Protein AF-A0A645GA42-F1 (afdb_monomer_lite)

Radius of gyration: 15.35 Å; chains: 1; bounding box: 36×25×56 Å

pLDDT: mean 90.71, std 14.55, range [33.69, 98.38]

Organism: NCBI:txid1076179

Secondary structure (DSSP, 8-state):
--------TT-EEEE-TTTEETTEE-----EE-TTTTEEESSEEEEE-BSS--GGGEEEE-TT-EEEE-TTEEEEE-SSHHHHHHHHHHHHHTHHHHHHT-B-SSS-B--HHHHHHHH--

Structure (mmCIF, N/CA/C/O backbone):
data_AF-A0A645GA42-F1
#
_entry.id   AF-A0A645GA42-F1
#
loop_
_atom_site.group_PDB
_atom_site.id
_atom_site.type_symbol
_atom_site.label_atom_id
_atom_site.label_alt_id
_atom_site.label_comp_id
_atom_site.label_asym_id
_atom_site.label_entity_id
_atom_site.label_seq_id
_atom_site.pdbx_PDB_ins_code
_atom_site.Cartn_x
_atom_site.Cartn_y
_atom_site.Cartn_z
_atom_site.occupancy
_atom_site.B_iso_or_equiv
_atom_site.auth_seq_id
_atom_site.auth_comp_id
_atom_site.auth_asym_id
_atom_site.auth_atom_id
_atom_site.pdbx_PDB_model_num
ATOM 1 N N . MET A 1 1 ? -5.080 0.738 -39.845 1.00 34.59 1 MET A N 1
ATOM 2 C CA . MET A 1 1 ? -4.288 -0.336 -39.213 1.00 34.59 1 MET A CA 1
ATOM 3 C C . MET A 1 1 ? -3.517 0.330 -38.080 1.00 34.59 1 MET A C 1
ATOM 5 O O . MET A 1 1 ? -2.684 1.174 -38.368 1.00 34.59 1 MET A O 1
ATOM 9 N N . HIS A 1 2 ? -3.930 0.146 -36.822 1.00 33.69 2 HIS A N 1
ATOM 10 C CA . HIS A 1 2 ? -3.235 0.749 -35.678 1.00 33.69 2 HIS A CA 1
ATOM 11 C C . HIS A 1 2 ? -2.077 -0.161 -35.286 1.00 33.69 2 HIS A C 1
ATOM 13 O O . HIS A 1 2 ? -2.274 -1.339 -34.999 1.00 33.69 2 HIS A O 1
ATOM 19 N N . GLU A 1 3 ? -0.878 0.394 -35.372 1.00 33.84 3 GLU A N 1
ATOM 20 C CA . GLU A 1 3 ? 0.381 -0.272 -35.090 1.00 33.84 3 GLU A CA 1
ATOM 21 C C . GLU A 1 3 ? 0.501 -0.474 -33.574 1.00 33.84 3 GLU A C 1
ATOM 23 O O . GLU A 1 3 ? 0.507 0.482 -32.796 1.00 33.84 3 GLU A O 1
ATOM 28 N N . ILE A 1 4 ? 0.532 -1.735 -33.143 1.00 46.88 4 ILE A N 1
ATOM 29 C CA . ILE A 1 4 ? 0.845 -2.102 -31.763 1.00 46.88 4 ILE A CA 1
ATOM 30 C C . ILE A 1 4 ? 2.354 -1.904 -31.625 1.00 46.88 4 ILE A C 1
ATOM 32 O O . ILE A 1 4 ? 3.131 -2.743 -32.078 1.00 46.88 4 ILE A O 1
ATOM 36 N N . LYS A 1 5 ? 2.775 -0.762 -31.069 1.00 42.31 5 LYS A N 1
ATOM 37 C CA . LYS A 1 5 ? 4.190 -0.525 -30.770 1.00 42.31 5 LYS A CA 1
ATOM 38 C C . LYS A 1 5 ? 4.690 -1.581 -29.786 1.00 42.31 5 LYS A C 1
ATOM 40 O O . LYS A 1 5 ? 4.039 -1.858 -28.777 1.00 42.31 5 LYS A O 1
ATOM 45 N N . ALA A 1 6 ? 5.841 -2.156 -30.126 1.00 46.81 6 ALA A N 1
ATOM 46 C CA . ALA A 1 6 ? 6.616 -3.046 -29.281 1.00 46.81 6 ALA A CA 1
ATOM 47 C C . ALA A 1 6 ? 6.778 -2.441 -27.879 1.00 46.81 6 ALA A C 1
ATOM 49 O O . ALA A 1 6 ? 6.978 -1.238 -27.734 1.00 46.81 6 ALA A O 1
ATOM 50 N N . THR A 1 7 ? 6.649 -3.281 -26.857 1.00 49.72 7 THR A N 1
ATOM 51 C CA . THR A 1 7 ? 6.896 -2.927 -25.459 1.00 49.72 7 THR A CA 1
ATOM 52 C C . THR A 1 7 ? 8.309 -2.369 -25.324 1.00 49.72 7 THR A C 1
ATOM 54 O O . THR A 1 7 ? 9.267 -3.125 -25.476 1.00 49.72 7 THR A O 1
ATOM 57 N N . ASP A 1 8 ? 8.439 -1.070 -25.056 1.00 54.09 8 ASP A N 1
ATOM 58 C CA . ASP A 1 8 ? 9.725 -0.459 -24.724 1.00 54.09 8 ASP A CA 1
ATOM 59 C C . ASP A 1 8 ? 10.354 -1.226 -23.543 1.00 54.09 8 ASP A C 1
ATOM 61 O O . ASP A 1 8 ? 9.672 -1.513 -22.547 1.00 54.09 8 ASP A O 1
ATOM 65 N N . GLU A 1 9 ? 11.650 -1.555 -23.643 1.00 60.56 9 GLU A N 1
ATOM 66 C CA . GLU A 1 9 ? 12.450 -2.267 -22.620 1.00 60.56 9 GLU A CA 1
ATOM 67 C C . GLU A 1 9 ? 12.458 -1.566 -21.245 1.00 60.56 9 GLU A C 1
ATOM 69 O O . GLU A 1 9 ? 12.944 -2.107 -20.255 1.00 60.56 9 GLU A O 1
ATOM 74 N N . THR A 1 10 ? 11.889 -0.364 -21.164 1.00 77.19 10 THR A N 1
ATOM 75 C CA . THR A 1 10 ? 11.800 0.486 -19.975 1.00 77.19 10 THR A CA 1
ATOM 76 C C . THR A 1 10 ? 10.438 0.435 -19.272 1.00 77.19 10 THR A C 1
ATOM 78 O O . THR A 1 10 ? 10.281 1.045 -18.213 1.00 77.19 10 THR A O 1
ATOM 81 N N . SER A 1 11 ? 9.444 -0.269 -19.827 1.00 87.38 11 SER A N 1
ATOM 82 C CA . SER A 1 11 ? 8.088 -0.330 -19.263 1.00 87.38 11 SER A CA 1
ATOM 83 C C . SER A 1 11 ? 7.991 -1.249 -18.034 1.00 87.38 11 SER A C 1
ATOM 85 O O . SER A 1 11 ? 8.510 -2.366 -18.017 1.00 87.38 11 SER A O 1
ATOM 87 N N . ILE A 1 12 ? 7.288 -0.794 -16.991 1.00 93.19 12 ILE A N 1
ATOM 88 C CA . ILE A 1 12 ? 7.130 -1.519 -15.716 1.00 93.19 12 ILE A CA 1
ATOM 89 C C . ILE A 1 12 ? 5.669 -1.903 -15.469 1.00 93.19 12 ILE A C 1
ATOM 91 O O . ILE A 1 12 ? 4.756 -1.263 -15.993 1.00 93.19 12 ILE A O 1
ATOM 95 N N . ASP A 1 13 ? 5.434 -2.955 -14.680 1.00 95.75 13 ASP A N 1
ATOM 96 C CA . ASP A 1 13 ? 4.076 -3.434 -14.403 1.00 95.75 13 ASP A CA 1
ATOM 97 C C . ASP A 1 13 ? 3.270 -2.425 -13.573 1.00 95.75 13 ASP A C 1
ATOM 99 O O . ASP A 1 13 ? 3.751 -1.882 -12.577 1.00 95.75 13 ASP A O 1
ATOM 103 N N . LEU A 1 14 ? 2.019 -2.200 -13.977 1.00 95.75 14 LEU A N 1
ATOM 104 C CA . LEU A 1 14 ? 1.063 -1.331 -13.300 1.00 95.75 14 LEU A CA 1
ATOM 105 C C . LEU A 1 14 ? 0.202 -2.132 -12.317 1.00 95.75 14 LEU A C 1
ATOM 107 O O . LEU A 1 1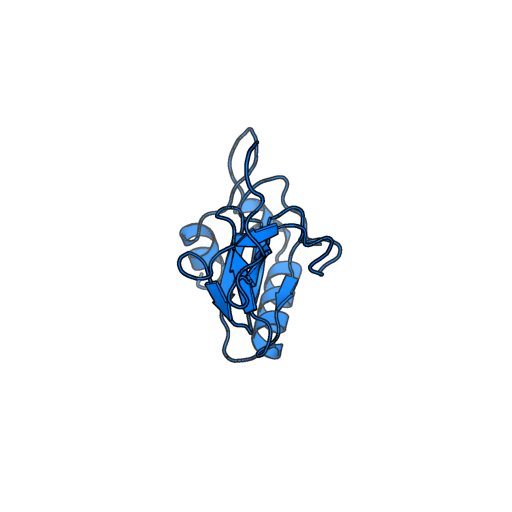4 ? -0.496 -3.072 -12.702 1.00 95.75 14 LEU A O 1
ATOM 111 N N . ILE A 1 15 ? 0.194 -1.706 -11.056 1.00 97.19 15 ILE A N 1
ATOM 112 C CA . ILE A 1 15 ? -0.638 -2.277 -9.997 1.00 97.19 15 ILE A CA 1
ATOM 113 C C . ILE A 1 15 ? -1.935 -1.476 -9.856 1.00 97.19 15 ILE A C 1
ATOM 115 O O . ILE A 1 15 ? -1.925 -0.276 -9.571 1.00 97.19 15 ILE A O 1
ATOM 119 N N . HIS A 1 16 ? -3.060 -2.183 -9.946 1.00 96.75 16 HIS A N 1
ATOM 120 C CA . HIS A 1 16 ? -4.382 -1.718 -9.535 1.00 96.75 16 HIS A CA 1
ATOM 121 C C . HIS A 1 16 ? -4.862 -2.416 -8.255 1.00 96.75 16 HIS A C 1
ATOM 123 O O . HIS A 1 16 ? -4.374 -3.471 -7.852 1.00 96.75 16 HIS A O 1
ATOM 129 N N . SER A 1 17 ? -5.908 -1.869 -7.633 1.00 95.62 17 SER A N 1
ATOM 130 C CA . SER A 1 17 ? -6.544 -2.431 -6.432 1.00 95.62 17 SER A CA 1
ATOM 131 C C . SER A 1 17 ? -7.145 -3.825 -6.636 1.00 95.62 17 SER A C 1
ATOM 133 O O . SER A 1 17 ? -7.414 -4.532 -5.661 1.00 95.62 17 SER A O 1
ATOM 135 N N . THR A 1 18 ? -7.379 -4.236 -7.883 1.00 95.81 18 THR A N 1
ATOM 136 C CA . THR A 1 18 ? -7.822 -5.586 -8.264 1.00 95.81 18 THR A CA 1
ATOM 137 C C . THR A 1 18 ? -6.677 -6.595 -8.313 1.00 95.81 18 THR A C 1
ATOM 139 O O . THR A 1 18 ? -6.933 -7.792 -8.202 1.00 95.81 18 THR A O 1
ATOM 142 N N . ASN A 1 19 ? -5.430 -6.131 -8.429 1.00 97.69 19 ASN A N 1
ATOM 143 C CA . ASN A 1 19 ? -4.243 -6.979 -8.373 1.00 97.69 19 ASN A CA 1
ATOM 144 C C . ASN A 1 19 ? -3.867 -7.360 -6.940 1.00 97.69 19 ASN A C 1
ATOM 146 O O . ASN A 1 19 ? -3.167 -8.347 -6.753 1.00 97.69 19 ASN A O 1
ATOM 150 N N . LEU A 1 20 ? -4.337 -6.617 -5.933 1.00 97.69 20 LEU A N 1
ATOM 151 C CA . LEU A 1 20 ? -4.132 -6.961 -4.526 1.00 97.69 20 LEU A CA 1
ATOM 152 C C . LEU A 1 20 ? -5.140 -8.043 -4.122 1.00 97.69 20 LEU A C 1
ATOM 154 O O . LEU A 1 20 ? -6.341 -7.771 -4.019 1.00 97.69 20 LEU A O 1
ATOM 158 N N . LYS A 1 21 ? -4.663 -9.271 -3.912 1.00 96.38 21 LYS A N 1
ATOM 159 C CA . LYS A 1 21 ? -5.494 -10.415 -3.525 1.00 96.38 21 LYS A CA 1
ATOM 160 C C . LYS A 1 21 ? -4.721 -11.355 -2.611 1.00 96.38 21 LYS A C 1
ATOM 162 O O . LYS A 1 21 ? -3.570 -11.675 -2.884 1.00 96.38 21 LYS A O 1
ATOM 167 N N . ASP A 1 22 ? -5.373 -11.812 -1.544 1.00 96.19 22 ASP A N 1
ATOM 168 C CA . ASP A 1 22 ? -4.814 -12.778 -0.593 1.00 96.19 22 ASP A CA 1
ATOM 169 C C . ASP A 1 22 ? -3.409 -12.377 -0.120 1.00 96.19 22 ASP A C 1
ATOM 171 O O . ASP A 1 22 ? -2.497 -13.197 -0.028 1.00 96.19 22 ASP A O 1
ATOM 175 N N . ASN A 1 23 ? -3.244 -11.078 0.166 1.00 95.88 23 ASN A N 1
ATOM 176 C CA . ASN A 1 23 ? -2.005 -10.455 0.625 1.00 95.88 23 ASN A CA 1
ATOM 177 C C . ASN A 1 23 ? -0.837 -10.497 -0.375 1.00 95.88 23 ASN A C 1
ATOM 179 O O . ASN A 1 23 ? 0.315 -10.330 0.029 1.00 95.88 23 ASN A O 1
ATOM 183 N N . ARG A 1 24 ? -1.128 -10.708 -1.663 1.00 96.62 24 ARG A N 1
ATOM 184 C CA . ARG A 1 24 ? -0.162 -10.773 -2.763 1.00 96.62 24 ARG A CA 1
ATOM 185 C C . ARG A 1 24 ? -0.609 -9.916 -3.945 1.00 96.62 24 ARG A C 1
ATOM 187 O O . ARG A 1 24 ? -1.790 -9.606 -4.103 1.00 96.62 24 ARG A O 1
ATOM 194 N N . ILE A 1 25 ? 0.350 -9.574 -4.799 1.00 97.69 25 ILE A N 1
ATOM 195 C CA . ILE A 1 25 ? 0.093 -8.957 -6.100 1.00 97.69 25 ILE A CA 1
ATOM 196 C C . ILE A 1 25 ? -0.073 -10.080 -7.125 1.00 97.69 25 ILE A C 1
ATOM 198 O O . ILE A 1 25 ? 0.782 -10.956 -7.234 1.00 97.69 25 ILE A O 1
ATOM 202 N N . VAL A 1 26 ? -1.182 -10.082 -7.864 1.00 97.44 26 VAL A N 1
ATOM 203 C CA . VAL A 1 26 ? -1.511 -11.128 -8.844 1.00 97.44 26 VAL A CA 1
ATOM 204 C C . VAL A 1 26 ? -2.079 -10.543 -10.134 1.00 97.44 26 VAL A C 1
ATOM 206 O O . VAL A 1 26 ? -2.642 -9.446 -10.147 1.00 97.44 26 VAL A O 1
ATOM 209 N N . ASN A 1 27 ? -2.012 -11.321 -11.219 1.00 96.19 27 ASN A N 1
ATOM 210 C CA . ASN A 1 27 ? -2.668 -11.019 -12.497 1.00 96.19 27 ASN A CA 1
ATOM 211 C C . ASN A 1 27 ? -2.300 -9.640 -13.077 1.00 96.19 27 ASN A C 1
ATOM 213 O O . ASN A 1 27 ? -3.180 -8.915 -13.548 1.00 96.19 27 ASN A O 1
ATOM 217 N N . LEU A 1 28 ? -1.022 -9.263 -13.016 1.00 95.94 28 LEU A N 1
ATOM 218 C CA . LEU A 1 28 ? -0.516 -8.061 -13.680 1.00 95.94 28 LEU A CA 1
ATOM 219 C C . LEU A 1 28 ? -0.649 -8.241 -15.198 1.00 95.94 28 LEU A C 1
ATOM 221 O O . LEU A 1 28 ? -0.216 -9.250 -15.749 1.00 95.94 28 LEU A O 1
ATOM 225 N N . LYS A 1 29 ? -1.323 -7.296 -15.856 1.00 92.56 29 LYS A N 1
ATOM 226 C CA . LYS A 1 29 ? -1.647 -7.362 -17.296 1.00 92.56 29 LYS A CA 1
ATOM 227 C C . LYS A 1 29 ? -1.246 -6.113 -18.069 1.00 92.56 29 LYS A C 1
ATOM 229 O O . LYS A 1 29 ? -1.254 -6.129 -19.295 1.00 92.56 29 LYS A O 1
ATOM 234 N N . HIS A 1 30 ? -0.954 -5.031 -17.358 1.00 91.69 30 HIS A N 1
ATOM 235 C CA . HIS A 1 30 ? -0.682 -3.731 -17.945 1.00 91.69 30 HIS A CA 1
ATOM 236 C C . HIS A 1 30 ? 0.728 -3.312 -17.562 1.00 91.69 30 HIS A C 1
ATOM 238 O O . HIS A 1 30 ? 1.101 -3.396 -16.393 1.00 91.69 30 HIS A O 1
ATOM 244 N N . LYS A 1 31 ? 1.480 -2.846 -18.554 1.00 92.50 31 LYS A N 1
ATOM 245 C CA . LYS A 1 31 ? 2.760 -2.171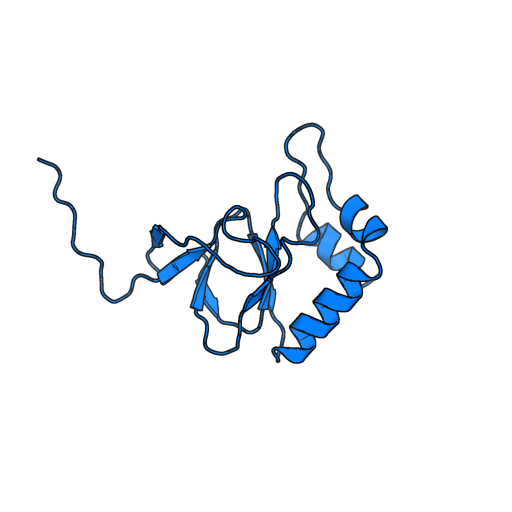 -18.374 1.00 92.50 31 LYS A CA 1
ATOM 246 C C . LYS A 1 31 ? 2.604 -0.721 -18.796 1.00 92.50 31 LYS A C 1
ATOM 248 O O . LYS A 1 31 ? 1.827 -0.426 -19.705 1.00 92.50 31 LYS A O 1
ATOM 253 N N . VAL A 1 32 ? 3.313 0.172 -18.124 1.00 90.69 32 VAL A N 1
ATOM 254 C CA . VAL A 1 32 ? 3.303 1.606 -18.421 1.00 90.69 32 VAL A CA 1
ATOM 255 C C . VAL A 1 32 ? 4.715 2.163 -18.391 1.00 90.69 32 VAL A C 1
ATOM 257 O O . VAL A 1 32 ? 5.628 1.564 -17.818 1.00 90.69 32 VAL A O 1
ATOM 260 N N . ASP A 1 33 ? 4.874 3.328 -19.006 1.00 87.00 33 ASP A N 1
ATOM 261 C CA . ASP A 1 33 ? 6.084 4.123 -18.871 1.00 87.00 33 ASP A CA 1
ATOM 262 C C . ASP A 1 33 ? 6.271 4.555 -17.392 1.00 87.00 33 ASP A C 1
ATOM 264 O O . ASP A 1 33 ? 5.317 5.035 -16.765 1.00 87.00 33 ASP A O 1
ATOM 268 N N . PRO A 1 34 ? 7.475 4.384 -16.811 1.00 70.44 34 PRO A N 1
ATOM 269 C CA . PRO A 1 34 ? 7.770 4.666 -15.406 1.00 70.44 34 PRO A CA 1
ATOM 270 C C . PRO A 1 34 ? 7.666 6.142 -14.977 1.00 70.44 34 PRO A C 1
ATOM 272 O O . PRO A 1 34 ? 7.775 6.416 -13.780 1.00 70.44 34 PRO A O 1
ATOM 275 N N . ILE A 1 35 ? 7.486 7.108 -15.886 1.00 73.44 35 ILE A N 1
ATOM 276 C CA . ILE A 1 35 ? 7.624 8.545 -15.567 1.00 73.44 35 ILE A CA 1
ATOM 277 C C . ILE A 1 35 ? 6.658 9.030 -14.469 1.00 73.44 35 ILE A C 1
ATOM 279 O O . ILE A 1 35 ? 6.994 9.955 -13.724 1.00 73.44 35 ILE A O 1
ATOM 283 N N . ARG A 1 36 ? 5.457 8.449 -14.334 1.00 68.56 36 ARG A N 1
ATOM 284 C CA . ARG A 1 36 ? 4.457 8.891 -13.343 1.00 68.56 36 ARG A CA 1
ATOM 285 C C . ARG A 1 36 ? 3.959 7.696 -12.534 1.00 68.56 36 ARG A C 1
ATOM 287 O O . ARG A 1 36 ? 3.434 6.747 -13.099 1.00 68.56 36 ARG A O 1
ATOM 294 N N . SER A 1 37 ? 4.117 7.769 -11.211 1.00 85.19 37 SER A N 1
ATOM 295 C CA . SER A 1 37 ? 3.665 6.761 -10.231 1.00 85.19 37 SER A CA 1
ATOM 296 C C . SER A 1 37 ? 4.554 5.525 -10.044 1.00 85.19 37 SER A C 1
ATOM 298 O O . SER A 1 37 ? 4.079 4.507 -9.541 1.00 85.19 37 SER A O 1
ATOM 300 N N . ARG A 1 38 ? 5.842 5.607 -10.392 1.00 93.94 38 ARG A N 1
ATOM 301 C CA . ARG A 1 38 ? 6.831 4.572 -10.060 1.00 93.94 38 ARG A CA 1
ATOM 302 C C . ARG A 1 38 ? 7.076 4.483 -8.552 1.00 93.94 38 ARG A C 1
ATOM 304 O O . ARG A 1 38 ? 7.294 5.495 -7.889 1.00 93.94 38 ARG A O 1
ATOM 311 N N . ILE A 1 39 ? 7.100 3.260 -8.038 1.00 95.06 39 ILE A N 1
ATOM 312 C CA . ILE A 1 39 ? 7.499 2.917 -6.677 1.00 95.06 39 ILE A CA 1
ATOM 313 C C . ILE A 1 39 ? 8.583 1.839 -6.727 1.00 95.06 39 ILE A C 1
ATOM 315 O O . ILE A 1 39 ? 8.506 0.904 -7.522 1.00 95.06 39 ILE A O 1
ATOM 319 N N . GLU A 1 40 ? 9.581 1.983 -5.864 1.00 95.50 40 GLU A N 1
ATOM 320 C CA . GLU A 1 40 ? 10.537 0.930 -5.520 1.00 95.50 40 GLU A CA 1
ATOM 321 C C . GLU A 1 40 ? 10.289 0.554 -4.063 1.00 95.50 40 GLU A C 1
ATOM 323 O O . GLU A 1 40 ? 10.058 1.446 -3.227 1.00 95.50 40 GLU A O 1
ATOM 328 N N . GLY A 1 41 ? 10.303 -0.744 -3.774 1.00 95.88 41 GLY A N 1
ATOM 329 C CA . GLY A 1 41 ? 10.167 -1.230 -2.412 1.00 95.88 41 GLY A CA 1
ATOM 330 C C . GLY A 1 41 ? 11.368 -0.890 -1.510 1.00 95.88 41 GLY A C 1
ATOM 331 O O . GLY A 1 41 ? 12.345 -0.290 -1.958 1.00 95.88 41 GLY A O 1
ATOM 332 N N . PRO A 1 42 ? 11.284 -1.235 -0.216 1.00 98.25 42 PRO A N 1
ATOM 333 C CA . PRO A 1 42 ? 10.164 -1.927 0.406 1.00 98.25 42 PRO A CA 1
ATOM 334 C C . PRO A 1 42 ? 8.992 -0.971 0.680 1.00 98.25 42 PRO A C 1
ATOM 336 O O . PRO A 1 42 ? 9.169 0.188 1.073 1.00 98.25 42 PRO A O 1
ATOM 339 N N . ALA A 1 43 ? 7.767 -1.442 0.438 1.00 98.31 43 ALA A N 1
ATOM 340 C CA . ALA A 1 43 ? 6.565 -0.647 0.685 1.00 98.31 43 ALA A CA 1
ATOM 341 C C . ALA A 1 43 ? 5.334 -1.505 0.998 1.00 98.31 43 ALA A C 1
ATOM 343 O O . ALA A 1 43 ? 5.132 -2.572 0.417 1.00 98.31 43 ALA A O 1
ATOM 344 N N . LEU A 1 44 ? 4.458 -0.993 1.864 1.00 98.38 44 LEU A N 1
ATOM 345 C CA . LEU A 1 44 ? 3.116 -1.527 2.080 1.00 98.38 44 LEU A CA 1
ATOM 346 C C . LEU A 1 44 ? 2.129 -0.859 1.116 1.00 98.38 44 LEU A C 1
ATOM 348 O O . LEU A 1 44 ? 1.923 0.353 1.161 1.00 98.38 44 LEU A O 1
ATOM 352 N N . LEU A 1 45 ? 1.483 -1.664 0.279 1.00 98.38 45 LEU A N 1
ATOM 353 C CA . LEU A 1 45 ? 0.435 -1.261 -0.648 1.00 98.38 45 LEU A CA 1
ATOM 354 C C . LEU A 1 45 ? -0.949 -1.442 -0.024 1.00 98.38 45 LEU A C 1
ATOM 356 O O . LEU A 1 45 ? -1.288 -2.504 0.509 1.00 98.38 45 LEU A O 1
ATOM 360 N N . ILE A 1 46 ? -1.763 -0.400 -0.152 1.00 97.88 46 ILE A N 1
ATOM 361 C CA . ILE A 1 46 ? -3.122 -0.306 0.368 1.00 97.88 46 ILE A CA 1
ATOM 362 C C . ILE A 1 46 ? -4.031 0.124 -0.780 1.00 97.88 46 ILE A C 1
ATOM 364 O O . ILE A 1 46 ? -3.785 1.134 -1.438 1.00 97.88 46 ILE A O 1
ATOM 368 N N . HIS A 1 47 ? -5.114 -0.611 -1.022 1.00 97.06 47 HIS A N 1
ATOM 369 C CA . HIS A 1 47 ? -6.139 -0.142 -1.952 1.00 97.06 47 HIS A CA 1
ATOM 370 C C . HIS A 1 47 ? -6.824 1.118 -1.400 1.00 97.06 47 HIS A C 1
ATOM 372 O O . HIS A 1 47 ? -7.360 1.130 -0.300 1.00 97.06 47 HIS A O 1
ATOM 378 N N . ARG A 1 48 ? -6.821 2.197 -2.175 1.00 96.56 48 ARG A N 1
ATOM 379 C CA . ARG A 1 48 ? -7.397 3.485 -1.783 1.00 96.56 48 ARG A CA 1
ATOM 380 C C . ARG A 1 48 ? -8.919 3.495 -1.869 1.00 96.56 48 ARG A C 1
ATOM 382 O O . ARG A 1 48 ? -9.554 4.224 -1.114 1.00 96.56 48 ARG A O 1
ATOM 389 N N . VAL A 1 49 ? -9.491 2.750 -2.816 1.00 96.38 49 VAL A N 1
ATOM 390 C CA . VAL A 1 49 ? -10.920 2.798 -3.161 1.00 96.38 49 VAL A CA 1
ATOM 391 C C . VAL A 1 49 ? -11.523 1.401 -3.312 1.00 96.38 49 VAL A C 1
ATOM 393 O O . VAL A 1 49 ? -10.826 0.449 -3.671 1.00 96.38 49 VAL A O 1
ATOM 396 N N . GLY A 1 50 ? -12.833 1.297 -3.102 1.00 93.81 50 GLY A N 1
ATOM 397 C CA . GLY A 1 50 ? -13.605 0.059 -3.178 1.00 93.81 50 GLY A CA 1
ATOM 398 C C . GLY A 1 50 ? -14.006 -0.461 -1.799 1.00 93.81 50 GLY A C 1
ATOM 399 O O . GLY A 1 50 ? -13.974 0.269 -0.812 1.00 93.81 50 GLY A O 1
ATOM 400 N N . GLN A 1 51 ? -14.419 -1.728 -1.735 1.00 92.81 51 GLN A N 1
ATOM 401 C CA . GLN A 1 51 ? -14.791 -2.358 -0.470 1.00 92.81 51 GLN A CA 1
ATOM 402 C C . GLN A 1 51 ? -13.531 -2.655 0.362 1.00 92.81 51 GLN A C 1
ATOM 404 O O . GLN A 1 51 ? -12.706 -3.453 -0.102 1.00 92.81 51 GLN A O 1
ATOM 409 N N . PRO A 1 52 ? -13.396 -2.083 1.577 1.00 93.06 52 PRO A N 1
ATOM 410 C CA . PRO A 1 52 ? -12.257 -2.336 2.448 1.00 93.06 52 PRO A CA 1
ATOM 411 C C . PRO A 1 52 ? -12.116 -3.829 2.725 1.00 93.06 52 PRO A C 1
ATOM 413 O O . PRO A 1 52 ? -13.070 -4.484 3.148 1.00 93.06 52 PRO A O 1
ATOM 416 N N . ASN A 1 53 ? -10.933 -4.374 2.463 1.00 94.31 53 ASN A N 1
ATOM 417 C CA . ASN A 1 53 ? -10.664 -5.796 2.616 1.00 94.31 53 ASN A CA 1
ATOM 418 C C . ASN A 1 53 ? -9.260 -6.023 3.178 1.00 94.31 53 ASN A C 1
ATOM 420 O O . ASN A 1 53 ? -8.270 -5.526 2.635 1.00 94.31 53 ASN A O 1
ATOM 424 N N . ILE A 1 54 ? -9.199 -6.809 4.250 1.00 94.69 54 ILE A N 1
ATOM 425 C CA . ILE A 1 54 ? -7.982 -7.139 4.987 1.00 94.69 54 ILE A CA 1
ATOM 426 C C . ILE A 1 54 ? -6.944 -7.865 4.116 1.00 94.69 54 ILE A C 1
ATOM 428 O O . ILE A 1 54 ? -5.744 -7.655 4.261 1.00 94.69 54 ILE A O 1
ATOM 432 N N . ASN A 1 55 ? -7.410 -8.634 3.128 1.00 95.56 55 ASN A N 1
ATOM 433 C CA . ASN A 1 55 ? -6.583 -9.410 2.205 1.00 95.56 55 ASN A CA 1
ATOM 434 C C . ASN A 1 55 ? -5.985 -8.565 1.069 1.00 95.56 55 ASN A C 1
ATOM 436 O O . ASN A 1 55 ? -5.311 -9.100 0.189 1.00 95.56 55 ASN A O 1
ATOM 440 N N . LYS A 1 56 ? -6.244 -7.252 1.053 1.00 96.62 56 LYS A N 1
ATOM 441 C CA . LYS A 1 56 ? -5.697 -6.303 0.073 1.00 96.62 56 LYS A CA 1
ATOM 442 C C . LYS A 1 56 ? -4.539 -5.466 0.621 1.00 96.62 56 LYS A C 1
ATOM 444 O O . LYS A 1 56 ? -4.246 -4.406 0.075 1.00 96.62 56 LYS A O 1
ATOM 449 N N . LEU A 1 57 ? -3.894 -5.928 1.690 1.00 97.56 57 LEU A N 1
ATOM 450 C CA . LEU A 1 57 ? -2.671 -5.345 2.244 1.00 97.56 57 LEU A CA 1
ATOM 451 C C . LEU A 1 57 ? -1.465 -6.155 1.754 1.00 97.56 57 LEU A C 1
ATOM 453 O O . LEU A 1 57 ? -1.233 -7.277 2.215 1.00 97.56 57 LEU A O 1
ATOM 457 N N . CYS A 1 58 ? -0.694 -5.611 0.814 1.00 98.06 58 CYS A N 1
ATOM 458 C CA . CYS A 1 58 ? 0.418 -6.327 0.173 1.00 98.06 58 CYS A CA 1
ATOM 459 C C . CYS A 1 58 ? 1.737 -5.603 0.426 1.00 98.06 58 CYS A C 1
ATOM 461 O O . CYS A 1 58 ? 1.765 -4.382 0.382 1.00 98.06 58 CYS A O 1
ATOM 463 N N . VAL A 1 59 ? 2.818 -6.337 0.671 1.00 98.25 59 VAL A N 1
ATOM 464 C CA . VAL A 1 59 ? 4.158 -5.752 0.823 1.00 98.25 59 VAL A CA 1
ATOM 465 C C . VAL A 1 59 ? 4.963 -6.074 -0.428 1.00 98.25 59 VAL A C 1
ATOM 467 O O . VAL A 1 59 ? 4.928 -7.219 -0.874 1.00 98.25 59 VAL A O 1
ATOM 470 N N . ILE A 1 60 ? 5.65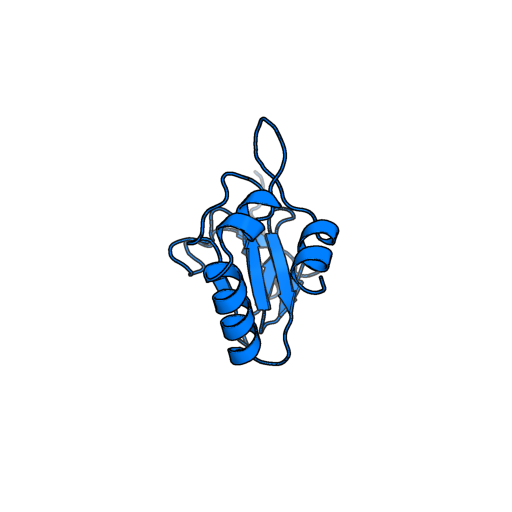6 -5.076 -0.972 1.00 97.62 60 ILE A N 1
ATOM 471 C CA . ILE A 1 60 ? 6.689 -5.259 -1.998 1.00 97.62 60 ILE A CA 1
ATOM 472 C C . ILE A 1 60 ? 8.075 -5.205 -1.350 1.00 97.62 60 ILE A C 1
ATOM 474 O O . ILE A 1 60 ? 8.268 -4.473 -0.376 1.00 97.62 60 ILE A O 1
ATOM 478 N N . ASN A 1 61 ? 9.010 -5.987 -1.878 1.00 96.88 61 ASN A N 1
ATOM 479 C CA . ASN A 1 61 ? 10.392 -6.127 -1.416 1.00 96.88 61 ASN A CA 1
ATOM 480 C C . ASN A 1 61 ? 11.305 -5.039 -2.010 1.00 96.88 61 ASN A C 1
ATOM 482 O O . ASN A 1 61 ? 10.950 -4.373 -2.979 1.00 96.88 61 ASN A O 1
ATOM 486 N N . GLU A 1 62 ? 12.509 -4.899 -1.461 1.00 93.38 62 GLU A N 1
ATOM 487 C CA . GLU A 1 62 ? 13.532 -3.892 -1.789 1.00 93.38 62 GLU A CA 1
ATOM 488 C C . GLU A 1 62 ? 13.875 -3.818 -3.287 1.00 93.38 62 GLU A C 1
ATOM 490 O O . GLU A 1 62 ? 14.163 -2.744 -3.806 1.00 93.38 62 GLU A O 1
ATOM 495 N N . ASN A 1 63 ? 13.811 -4.948 -3.997 1.00 92.88 63 ASN A N 1
ATOM 496 C CA . ASN A 1 63 ? 14.186 -5.046 -5.413 1.00 92.88 63 ASN A CA 1
ATOM 497 C C . ASN A 1 63 ? 12.984 -5.040 -6.370 1.00 92.88 63 ASN A C 1
ATOM 499 O O . ASN A 1 63 ? 13.149 -5.220 -7.577 1.00 92.88 63 ASN A O 1
ATOM 503 N N . GLU A 1 64 ? 11.767 -4.877 -5.850 1.00 95.50 64 GLU A N 1
ATOM 504 C CA . GLU A 1 64 ? 10.558 -4.862 -6.664 1.00 95.50 64 GLU A CA 1
ATOM 505 C C . GLU A 1 64 ? 10.185 -3.434 -7.075 1.00 95.50 64 GLU A C 1
ATOM 507 O O . GLU A 1 64 ? 10.119 -2.515 -6.253 1.00 95.50 64 GLU A O 1
ATOM 512 N N . VAL A 1 65 ? 9.919 -3.261 -8.372 1.00 95.31 65 VAL A N 1
ATOM 513 C CA . VAL A 1 65 ? 9.626 -1.967 -8.993 1.00 95.31 65 VAL A CA 1
ATOM 514 C C . VAL A 1 65 ? 8.318 -2.054 -9.763 1.00 95.31 65 VAL A C 1
ATOM 516 O O . VAL A 1 65 ? 8.159 -2.907 -10.635 1.00 95.31 65 VAL A O 1
ATOM 519 N N . TYR A 1 66 ? 7.401 -1.134 -9.475 1.00 96.12 66 TYR A N 1
ATOM 520 C CA . TYR A 1 66 ? 6.076 -1.099 -10.089 1.00 96.12 66 TYR A CA 1
ATOM 521 C C . TYR A 1 66 ? 5.628 0.327 -10.377 1.00 96.12 66 TYR A C 1
ATOM 523 O O . TYR A 1 66 ? 6.081 1.278 -9.744 1.00 96.12 66 TYR A O 1
ATOM 531 N N . ALA A 1 67 ? 4.691 0.480 -11.304 1.00 96.00 67 ALA A N 1
ATOM 532 C CA . ALA A 1 67 ? 3.858 1.667 -11.380 1.00 96.00 67 ALA A CA 1
ATOM 533 C C . ALA A 1 67 ? 2.589 1.453 -10.547 1.00 96.00 67 ALA A C 1
ATOM 535 O O . ALA A 1 67 ? 2.039 0.353 -10.494 1.00 96.00 67 ALA A O 1
ATOM 536 N N . LEU A 1 68 ? 2.091 2.508 -9.908 1.00 96.00 68 LEU A N 1
ATOM 537 C CA . LEU A 1 68 ? 0.856 2.475 -9.130 1.00 96.00 68 LEU A CA 1
ATOM 538 C C . LEU A 1 68 ? -0.253 3.246 -9.841 1.00 96.00 68 LEU A C 1
ATOM 540 O O . LEU A 1 68 ? -0.078 4.400 -10.233 1.00 96.00 68 LEU A O 1
ATOM 544 N N . SER A 1 69 ? -1.432 2.640 -9.950 1.00 95.00 69 SER A N 1
ATOM 545 C CA . SER A 1 69 ? -2.643 3.403 -10.249 1.00 95.00 69 SER A CA 1
ATOM 546 C C . SER A 1 69 ? -3.020 4.281 -9.052 1.00 95.00 69 SER A C 1
ATOM 548 O O . SER A 1 69 ? -2.737 3.963 -7.898 1.00 95.00 69 SER A O 1
ATOM 550 N N . ASP A 1 70 ? -3.739 5.367 -9.325 1.00 93.44 70 ASP A N 1
ATOM 551 C CA . ASP A 1 70 ? -4.354 6.265 -8.340 1.00 93.44 70 ASP A CA 1
ATOM 552 C C . ASP A 1 70 ? -5.299 5.578 -7.329 1.00 93.44 70 ASP A C 1
ATOM 554 O O . ASP A 1 70 ? -5.666 6.177 -6.312 1.00 93.44 70 ASP A O 1
ATOM 558 N N . CYS A 1 71 ? -5.694 4.327 -7.591 1.00 95.75 71 CYS A N 1
ATOM 559 C CA . CYS A 1 71 ? -6.454 3.476 -6.681 1.00 95.75 71 CYS A CA 1
ATOM 560 C C . CYS A 1 71 ? -5.594 2.748 -5.630 1.00 95.75 71 CYS A C 1
ATOM 562 O O . CYS A 1 71 ? -6.149 1.979 -4.842 1.00 95.75 71 CYS A O 1
ATOM 564 N N . ILE A 1 72 ? -4.279 2.985 -5.587 1.00 97.19 72 ILE A N 1
ATOM 565 C CA . ILE A 1 72 ? -3.337 2.428 -4.609 1.00 97.19 72 ILE A CA 1
ATOM 566 C C . ILE A 1 72 ? -2.638 3.558 -3.844 1.00 97.19 72 ILE A C 1
ATOM 568 O O . ILE A 1 72 ? -2.232 4.563 -4.419 1.00 97.19 72 ILE A O 1
ATOM 572 N N . ILE A 1 73 ? -2.469 3.375 -2.538 1.00 97.38 7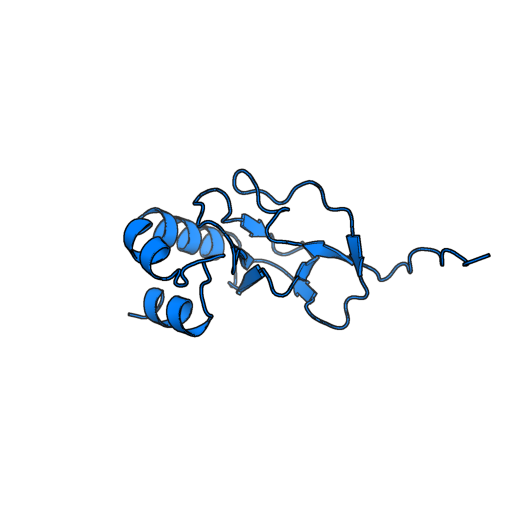3 ILE A N 1
ATOM 573 C CA . ILE A 1 73 ? -1.544 4.142 -1.701 1.00 97.38 73 ILE A CA 1
ATOM 574 C C . ILE A 1 73 ? -0.390 3.214 -1.322 1.00 97.38 73 ILE A C 1
ATOM 576 O O . ILE A 1 73 ? -0.627 2.076 -0.919 1.00 97.38 73 ILE A O 1
ATOM 580 N N . ALA A 1 74 ? 0.844 3.706 -1.421 1.00 97.00 74 ALA A N 1
ATOM 581 C CA . ALA A 1 74 ? 2.030 3.021 -0.919 1.00 97.00 74 ALA A CA 1
ATOM 582 C C . ALA A 1 74 ? 2.611 3.770 0.282 1.00 97.00 74 ALA A C 1
ATOM 584 O O . ALA A 1 74 ? 2.776 4.990 0.237 1.00 97.00 74 ALA A O 1
ATOM 585 N N . ILE A 1 75 ? 2.947 3.034 1.339 1.00 96.88 75 ILE A N 1
ATOM 586 C CA . ILE A 1 75 ? 3.732 3.531 2.468 1.00 96.88 75 ILE A CA 1
ATOM 587 C C . ILE A 1 75 ? 5.120 2.909 2.358 1.00 96.88 75 ILE A C 1
ATOM 589 O O . ILE A 1 75 ? 5.259 1.698 2.526 1.00 96.88 75 ILE A O 1
ATOM 593 N N . LYS A 1 76 ? 6.132 3.727 2.056 1.00 96.62 76 LYS A N 1
ATOM 594 C CA . LYS A 1 76 ? 7.530 3.282 2.049 1.00 96.62 76 LYS A CA 1
ATOM 595 C C . LYS A 1 76 ? 8.038 3.110 3.475 1.00 96.62 76 LYS A C 1
ATOM 597 O O . LYS A 1 76 ? 7.735 3.936 4.335 1.00 96.62 76 LYS A O 1
ATOM 602 N N . ALA A 1 77 ? 8.850 2.084 3.676 1.00 95.25 77 ALA A N 1
ATOM 603 C CA . ALA A 1 77 ? 9.646 1.902 4.882 1.00 95.25 77 ALA A CA 1
ATOM 604 C C . ALA A 1 77 ? 11.121 1.720 4.498 1.00 95.25 77 ALA A C 1
ATOM 606 O O . ALA A 1 77 ? 11.450 1.698 3.310 1.00 95.25 77 ALA A O 1
ATOM 607 N N . GLN A 1 78 ? 12.010 1.622 5.484 1.00 95.19 78 GLN A N 1
ATOM 608 C CA . GLN A 1 78 ? 13.419 1.326 5.232 1.00 95.19 78 GLN A CA 1
ATOM 609 C C . GLN A 1 78 ? 13.630 -0.160 4.940 1.00 95.19 78 GLN A C 1
ATOM 611 O O . GLN A 1 78 ? 14.510 -0.498 4.153 1.00 95.19 78 GLN A O 1
ATOM 616 N N . THR A 1 79 ? 12.810 -1.034 5.537 1.00 97.62 79 THR A N 1
ATOM 617 C CA . THR A 1 79 ? 12.944 -2.492 5.404 1.00 97.62 79 THR A CA 1
ATOM 618 C C . THR A 1 79 ? 11.614 -3.198 5.135 1.00 97.62 79 THR A C 1
ATOM 620 O O . THR A 1 79 ? 10.523 -2.706 5.462 1.00 97.62 79 THR A O 1
ATOM 623 N N . TYR A 1 80 ? 11.693 -4.396 4.555 1.00 97.00 80 TYR A N 1
ATOM 624 C CA . TYR A 1 80 ? 10.562 -5.313 4.433 1.00 97.00 80 TYR A CA 1
ATOM 625 C C . TYR A 1 80 ? 9.926 -5.651 5.794 1.00 97.00 80 TYR A C 1
ATOM 627 O O . TYR A 1 80 ? 8.697 -5.753 5.912 1.00 97.00 80 TYR A O 1
ATOM 635 N N . GLU A 1 81 ? 10.731 -5.791 6.849 1.00 97.88 81 GLU A N 1
ATOM 636 C CA . GLU A 1 81 ? 10.268 -6.076 8.209 1.00 97.88 81 GLU A CA 1
ATOM 637 C C . GLU A 1 81 ? 9.408 -4.942 8.767 1.00 97.88 81 GLU A C 1
ATOM 639 O O . GLU A 1 81 ? 8.356 -5.210 9.351 1.00 97.88 81 GLU A O 1
ATOM 644 N N . GLU A 1 82 ? 9.799 -3.684 8.550 1.00 97.62 82 GLU A N 1
ATOM 645 C CA . GLU A 1 82 ? 9.017 -2.514 8.960 1.00 97.62 82 GLU A CA 1
ATOM 646 C C . GLU A 1 82 ? 7.662 -2.467 8.246 1.00 97.62 82 GLU A C 1
ATOM 648 O O . GLU A 1 82 ? 6.628 -2.232 8.877 1.00 97.62 82 GLU A O 1
ATOM 653 N N . CYS A 1 83 ? 7.633 -2.777 6.946 1.00 97.94 83 CYS A N 1
ATOM 654 C CA . CYS A 1 83 ? 6.384 -2.879 6.190 1.00 97.94 83 CYS A CA 1
ATOM 655 C C . CYS A 1 83 ? 5.463 -3.972 6.755 1.00 97.94 83 CYS A C 1
ATOM 657 O O . CYS A 1 83 ? 4.246 -3.786 6.862 1.00 97.94 83 CYS A O 1
ATOM 659 N N . ASN A 1 84 ? 6.029 -5.113 7.155 1.00 97.69 84 ASN A N 1
ATOM 660 C CA . ASN A 1 84 ? 5.268 -6.193 7.779 1.00 97.69 84 ASN A CA 1
ATOM 661 C C . ASN A 1 84 ? 4.815 -5.859 9.199 1.00 97.69 84 ASN A C 1
ATOM 663 O O . ASN A 1 84 ? 3.714 -6.251 9.590 1.00 97.69 84 ASN A O 1
ATOM 667 N N . LEU A 1 85 ? 5.620 -5.133 9.971 1.00 97.50 85 LEU A N 1
ATOM 668 C CA . LEU A 1 85 ? 5.228 -4.632 11.284 1.00 97.50 85 LEU A CA 1
ATOM 669 C C . LEU A 1 85 ? 4.039 -3.676 11.156 1.00 97.50 85 LEU A C 1
ATOM 671 O O . LEU A 1 85 ? 3.025 -3.865 11.827 1.00 97.50 85 LEU A O 1
ATOM 675 N N . LEU A 1 86 ? 4.117 -2.721 10.230 1.00 97.06 86 LEU A N 1
ATOM 676 C CA . LEU A 1 86 ? 3.031 -1.798 9.917 1.00 97.06 86 LEU A CA 1
ATOM 677 C C . LEU A 1 86 ? 1.760 -2.538 9.488 1.00 97.06 86 LEU A C 1
ATOM 679 O O . LEU A 1 86 ? 0.670 -2.268 9.995 1.00 97.06 86 LEU A O 1
ATOM 683 N N . LYS A 1 87 ? 1.898 -3.531 8.604 1.00 97.75 87 LYS A N 1
ATOM 684 C CA . LYS A 1 87 ? 0.787 -4.403 8.221 1.00 97.75 87 LYS A CA 1
ATOM 685 C C . LYS A 1 87 ? 0.174 -5.089 9.442 1.00 97.75 87 LYS A C 1
ATOM 687 O O . LYS A 1 87 ? -1.040 -5.048 9.596 1.00 97.75 87 LYS A O 1
ATOM 692 N N . LYS A 1 88 ? 0.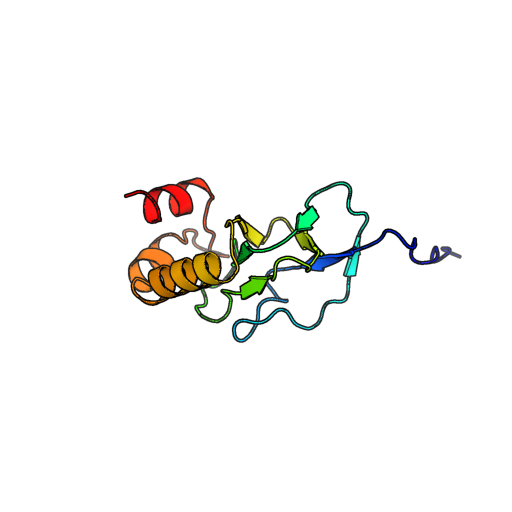976 -5.674 10.339 1.00 97.25 88 LYS A N 1
ATOM 693 C CA . LYS A 1 88 ? 0.483 -6.304 11.580 1.00 97.25 88 LYS A CA 1
ATOM 694 C C . LYS A 1 88 ? -0.262 -5.314 12.481 1.00 97.25 88 LYS A C 1
ATOM 696 O O . LYS A 1 88 ? -1.288 -5.688 13.040 1.00 97.25 88 LYS A O 1
ATOM 701 N N . ILE A 1 89 ? 0.204 -4.069 12.595 1.00 96.56 89 ILE A N 1
ATOM 702 C CA . ILE A 1 89 ? -0.476 -3.011 13.363 1.00 96.56 89 ILE A CA 1
ATOM 703 C C . ILE A 1 89 ? -1.849 -2.696 12.758 1.00 96.56 89 ILE A C 1
ATOM 705 O O . ILE A 1 89 ? -2.836 -2.648 13.491 1.00 96.56 89 ILE A O 1
ATOM 709 N N . ILE A 1 90 ? -1.939 -2.546 11.432 1.00 97.06 90 ILE A N 1
ATOM 710 C CA . ILE A 1 90 ? -3.217 -2.330 10.734 1.00 97.06 90 ILE A CA 1
ATOM 711 C C . ILE A 1 90 ? -4.160 -3.521 10.943 1.00 97.06 90 ILE A C 1
ATOM 713 O O . ILE A 1 90 ? -5.331 -3.327 11.249 1.00 97.06 90 ILE A O 1
ATOM 717 N N . LEU A 1 91 ? -3.656 -4.752 10.811 1.00 96.69 91 LEU A 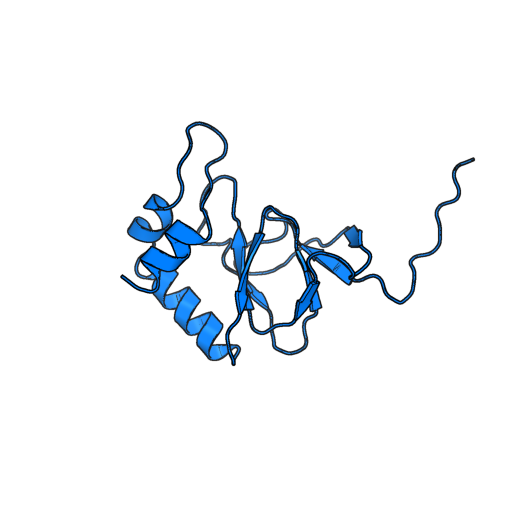N 1
ATOM 718 C CA . LEU A 1 91 ? -4.448 -5.970 11.010 1.00 96.69 91 LEU A CA 1
ATOM 719 C C . LEU A 1 91 ? -4.977 -6.080 12.447 1.00 96.69 91 LEU A C 1
ATOM 721 O O . LEU A 1 91 ? -6.122 -6.477 12.648 1.00 96.69 91 LEU A O 1
ATOM 725 N N . LYS A 1 92 ? -4.160 -5.713 13.442 1.00 97.25 92 LYS A N 1
ATOM 726 C CA . LYS A 1 92 ? -4.548 -5.718 14.858 1.00 97.25 92 LYS A CA 1
ATOM 727 C C . LYS A 1 92 ? -5.643 -4.689 15.166 1.00 97.25 92 LYS A C 1
ATOM 729 O O . LYS A 1 92 ? -6.493 -4.966 16.001 1.00 97.25 92 LYS A O 1
ATOM 734 N N . ASN A 1 93 ? -5.635 -3.545 14.483 1.00 96.69 93 ASN A N 1
ATOM 735 C CA . ASN A 1 93 ? -6.603 -2.455 14.658 1.00 96.69 93 ASN A CA 1
ATOM 736 C C . ASN A 1 93 ? -7.526 -2.336 13.431 1.00 96.69 93 ASN A C 1
ATOM 738 O O . ASN A 1 93 ? -7.798 -1.240 12.935 1.00 96.69 93 ASN A O 1
ATOM 742 N N . TRP A 1 94 ? -7.955 -3.480 12.885 1.00 96.69 94 TRP A N 1
ATOM 743 C CA . TRP A 1 94 ? -8.658 -3.518 11.603 1.00 96.69 94 TRP A CA 1
ATOM 744 C C . TRP A 1 94 ? -9.968 -2.726 11.612 1.00 96.69 94 TRP A C 1
ATOM 746 O O . TRP A 1 94 ? -10.286 -2.092 10.612 1.00 96.69 94 TRP A O 1
ATOM 756 N N . GLU A 1 95 ? -10.721 -2.740 12.713 1.00 97.44 95 GLU A N 1
ATOM 757 C CA . GLU A 1 95 ? -11.984 -2.002 12.823 1.00 97.44 95 GLU A CA 1
ATOM 758 C C . GLU A 1 95 ? -11.771 -0.486 12.690 1.00 97.44 95 GLU A C 1
ATOM 760 O O . GLU A 1 95 ? -12.428 0.169 11.876 1.00 97.44 95 GLU A O 1
ATOM 765 N N . ASP A 1 96 ? -10.784 0.063 13.397 1.00 97.00 96 ASP A N 1
ATOM 766 C CA . ASP A 1 96 ? -10.421 1.478 13.304 1.00 97.00 96 ASP A CA 1
ATOM 767 C C . ASP A 1 96 ? -9.935 1.837 11.900 1.00 97.00 96 ASP A C 1
ATOM 769 O O . ASP A 1 96 ? -10.386 2.820 11.307 1.00 97.00 96 ASP A O 1
ATOM 773 N N . PHE A 1 97 ? -9.075 0.994 11.319 1.00 97.44 97 PHE A N 1
ATOM 774 C CA . PHE A 1 97 ? -8.596 1.171 9.951 1.00 97.44 97 PHE A CA 1
ATOM 775 C C . PHE A 1 97 ? -9.739 1.116 8.925 1.00 97.44 97 PHE A C 1
ATOM 777 O O . PHE A 1 97 ? -9.803 1.935 8.006 1.00 97.44 97 PHE A O 1
ATOM 784 N N . PHE A 1 98 ? -10.678 0.180 9.085 1.00 97.00 98 PHE A N 1
ATOM 785 C CA . PHE A 1 98 ? -11.875 0.059 8.256 1.00 97.00 98 PHE A CA 1
ATOM 786 C C . PHE A 1 98 ? -12.717 1.336 8.325 1.00 97.00 98 PHE A C 1
ATOM 788 O O . PHE A 1 98 ? -13.186 1.830 7.296 1.00 97.00 98 PHE A O 1
ATOM 795 N N . ASN A 1 99 ? -12.848 1.919 9.517 1.00 96.81 99 ASN A N 1
ATOM 796 C CA . ASN A 1 99 ? -13.602 3.145 9.745 1.00 96.81 99 ASN A CA 1
ATOM 797 C C . ASN A 1 99 ? -12.977 4.388 9.088 1.00 96.81 99 ASN A C 1
ATOM 799 O O . ASN A 1 99 ? -13.681 5.389 8.907 1.00 96.81 99 ASN A O 1
ATOM 803 N N . LEU A 1 100 ? -11.712 4.339 8.651 1.00 97.06 100 LEU A N 1
ATOM 804 C CA . LEU A 1 100 ? -11.088 5.403 7.851 1.00 97.06 100 LEU A CA 1
ATOM 805 C C . LEU A 1 100 ? -11.688 5.513 6.441 1.00 97.06 100 LEU A C 1
ATOM 807 O O . LEU A 1 100 ? -11.649 6.591 5.832 1.00 97.06 100 LEU A O 1
ATOM 811 N N . TYR A 1 101 ? -12.247 4.421 5.913 1.00 97.62 101 TYR A N 1
ATOM 812 C CA . TYR A 1 101 ? -12.870 4.405 4.595 1.00 97.62 101 TYR A CA 1
ATOM 813 C C . TYR A 1 101 ? -14.265 5.027 4.663 1.00 97.62 101 TYR A C 1
ATOM 815 O O . TYR A 1 101 ? -15.150 4.546 5.372 1.00 97.62 101 TYR A O 1
ATOM 823 N N . LYS A 1 102 ? -14.480 6.101 3.899 1.00 96.75 102 LYS A N 1
ATOM 824 C CA . LYS A 1 102 ? -15.750 6.847 3.849 1.00 96.75 102 LYS A CA 1
ATOM 825 C C . LYS A 1 102 ? -16.360 6.815 2.449 1.00 96.75 102 LYS A C 1
ATOM 827 O O . LYS A 1 102 ? -15.719 6.362 1.509 1.00 96.75 102 LYS A O 1
ATOM 832 N N . GLY A 1 103 ? -17.579 7.334 2.319 1.00 94.19 103 GLY A N 1
ATOM 833 C CA . GLY A 1 103 ? -18.341 7.369 1.069 1.00 94.19 103 GLY A CA 1
ATOM 834 C C . GLY A 1 103 ? -19.512 6.386 1.078 1.00 94.19 103 GLY A C 1
ATOM 835 O O . GLY A 1 103 ? -19.473 5.367 1.763 1.00 94.19 103 GLY A O 1
ATOM 836 N N . THR A 1 104 ? -20.567 6.727 0.341 1.00 86.00 104 THR A N 1
ATOM 837 C CA . THR A 1 104 ? -21.812 5.943 0.235 1.00 86.00 104 THR A CA 1
ATOM 838 C C . THR A 1 104 ? -21.810 4.975 -0.953 1.00 86.00 104 THR A C 1
ATOM 840 O O . THR A 1 104 ? -22.541 3.992 -0.932 1.00 86.00 104 THR A O 1
ATOM 843 N N . GLY A 1 105 ? -20.974 5.231 -1.965 1.00 90.12 105 GLY A N 1
ATOM 844 C CA . GLY A 1 105 ? -20.712 4.329 -3.091 1.00 90.12 105 GLY A CA 1
ATOM 845 C C . GLY A 1 105 ? -19.430 3.522 -2.884 1.00 90.12 105 GLY A C 1
ATOM 846 O O . GLY A 1 105 ? -19.254 2.856 -1.865 1.00 90.12 105 GLY A O 1
ATOM 847 N N . ALA A 1 106 ? -18.497 3.605 -3.837 1.00 89.44 106 ALA A N 1
ATOM 848 C CA . ALA A 1 106 ? -17.160 3.059 -3.628 1.00 89.44 106 ALA A CA 1
ATOM 849 C C . ALA A 1 106 ? -16.500 3.787 -2.449 1.00 89.44 106 ALA A C 1
ATOM 851 O O . ALA A 1 106 ? -16.214 4.986 -2.528 1.00 89.44 106 ALA A O 1
ATOM 852 N N . LYS A 1 107 ? -16.280 3.068 -1.343 1.00 96.38 107 LYS A N 1
ATOM 853 C CA . LYS A 1 107 ? -15.616 3.656 -0.184 1.00 96.38 107 LYS A CA 1
ATOM 854 C C . LYS A 1 107 ? -14.179 4.023 -0.533 1.00 96.38 107 LYS A C 1
ATOM 856 O O . LYS A 1 107 ? -13.569 3.397 -1.397 1.00 96.38 107 LYS A O 1
ATOM 861 N N . TYR A 1 108 ? -13.631 5.023 0.144 1.00 97.12 108 TYR A N 1
ATOM 862 C CA . TYR A 1 108 ? -12.260 5.460 -0.072 1.00 97.12 108 TYR A CA 1
ATOM 863 C C . TYR A 1 108 ? -11.579 5.948 1.206 1.00 97.12 108 TYR A C 1
ATOM 865 O O . TYR A 1 108 ? -12.212 6.519 2.101 1.00 97.12 108 TYR A O 1
ATOM 873 N N . ILE A 1 109 ? -10.262 5.775 1.248 1.00 97.56 109 ILE A N 1
ATOM 874 C CA . ILE A 1 109 ? -9.357 6.339 2.250 1.00 97.56 109 ILE A CA 1
ATOM 875 C C . ILE A 1 109 ? -8.523 7.468 1.621 1.00 97.56 109 ILE A C 1
ATOM 877 O O . ILE A 1 109 ? -8.291 7.502 0.410 1.00 97.56 109 ILE A O 1
ATOM 881 N N . THR A 1 110 ? -8.097 8.434 2.434 1.00 97.06 110 THR A N 1
ATOM 882 C CA . THR A 1 110 ? -7.185 9.511 2.021 1.00 97.06 110 THR A CA 1
ATOM 883 C C . THR A 1 110 ? -5.834 9.341 2.706 1.00 97.06 110 THR A C 1
ATOM 885 O O . THR A 1 110 ? -5.749 8.745 3.780 1.00 97.06 110 THR A O 1
ATOM 888 N N . VAL A 1 111 ? -4.779 9.904 2.112 1.00 96.19 111 VAL A N 1
ATOM 889 C CA . VAL A 1 111 ? -3.442 9.938 2.732 1.00 96.19 111 VAL A CA 1
ATOM 890 C C . VAL A 1 111 ? -3.487 10.615 4.106 1.00 96.19 111 VAL A C 1
ATOM 892 O O . VAL A 1 111 ? -2.824 10.165 5.029 1.00 96.19 111 VAL A O 1
ATOM 895 N N . GLU A 1 112 ? -4.308 11.654 4.267 1.00 97.06 112 GLU A N 1
ATOM 896 C CA . GLU A 1 112 ? -4.500 12.355 5.541 1.00 97.06 112 GLU A CA 1
ATOM 897 C C . GLU A 1 112 ? -5.089 11.451 6.634 1.00 97.06 112 GLU A C 1
ATOM 899 O O . GLU A 1 112 ? -4.518 11.355 7.714 1.00 97.06 112 GLU A O 1
ATOM 904 N N . ARG A 1 113 ? -6.179 10.719 6.353 1.00 97.00 113 ARG A N 1
ATOM 905 C CA . ARG A 1 113 ? -6.781 9.795 7.334 1.00 97.00 113 ARG A CA 1
ATOM 906 C C . ARG A 1 113 ? -5.823 8.678 7.723 1.00 97.00 113 ARG A C 1
ATOM 908 O O . ARG A 1 113 ? -5.774 8.291 8.883 1.00 97.00 113 ARG A O 1
ATOM 915 N N . LEU A 1 114 ? -5.061 8.179 6.752 1.00 96.12 114 LEU A N 1
ATOM 916 C CA . LEU A 1 114 ? -4.039 7.171 6.993 1.00 96.12 114 LEU A CA 1
ATOM 917 C C . LEU A 1 114 ? -2.903 7.724 7.862 1.00 96.12 114 LEU A C 1
ATOM 919 O O . LEU A 1 114 ? -2.479 7.056 8.795 1.00 96.12 114 LEU A O 1
ATOM 923 N N . ARG A 1 115 ? -2.451 8.957 7.605 1.00 95.38 115 ARG A N 1
ATOM 924 C CA . ARG A 1 115 ? -1.439 9.631 8.426 1.00 95.38 115 ARG A CA 1
ATOM 925 C C . ARG A 1 115 ? -1.909 9.799 9.871 1.00 95.38 115 ARG A C 1
ATOM 927 O O . ARG A 1 115 ? -1.159 9.444 10.769 1.00 95.38 115 ARG A O 1
ATOM 934 N N . ASN A 1 116 ? -3.137 10.272 10.080 1.00 95.81 116 ASN A N 1
ATOM 935 C CA . ASN A 1 116 ? -3.700 10.462 11.422 1.00 95.81 116 ASN A CA 1
ATOM 936 C C . ASN A 1 116 ? -3.876 9.133 12.172 1.00 95.81 116 ASN A C 1
ATOM 938 O O . ASN A 1 116 ? -3.747 9.090 13.383 1.00 95.81 116 ASN A O 1
ATOM 942 N N . PHE A 1 117 ? -4.154 8.037 11.460 1.00 95.44 117 PHE A N 1
ATOM 943 C CA . PHE A 1 117 ? -4.229 6.707 12.066 1.00 95.44 117 PHE A CA 1
ATOM 944 C C . PHE A 1 117 ? -2.857 6.174 12.511 1.00 95.44 117 PHE A C 1
ATOM 946 O O . PHE A 1 117 ? -2.766 5.481 13.519 1.00 95.44 117 PHE A O 1
ATOM 953 N N . LEU A 1 118 ? -1.794 6.466 11.755 1.00 91.00 118 LEU A N 1
ATOM 954 C CA . LEU A 1 118 ? -0.443 5.968 12.042 1.00 91.00 118 LEU A CA 1
ATOM 955 C C . LEU A 1 118 ? 0.318 6.821 13.058 1.00 91.00 118 LEU A C 1
ATOM 957 O O . LEU A 1 118 ? 1.162 6.288 13.773 1.00 91.00 118 LEU A O 1
ATOM 961 N N . ASN A 1 119 ? -0.001 8.113 13.126 1.00 86.81 119 ASN A N 1
ATOM 962 C CA . ASN A 1 119 ? 0.544 9.072 14.082 1.00 86.81 119 ASN A CA 1
ATOM 963 C C . ASN A 1 119 ? -0.617 9.719 14.862 1.00 86.81 119 ASN A C 1
ATOM 965 O O . ASN A 1 119 ? -0.965 10.863 14.553 1.00 86.81 119 ASN A O 1
ATOM 969 N N . PRO A 1 120 ? -1.260 8.972 15.775 1.00 60.03 120 PRO A N 1
ATOM 970 C CA . PRO A 1 120 ? -2.412 9.453 16.533 1.00 60.03 120 PRO A CA 1
ATOM 971 C C . PRO A 1 120 ? -2.068 10.588 17.505 1.00 60.03 120 PRO A C 1
ATOM 973 O O . PRO A 1 120 ? -0.919 10.628 18.005 1.00 60.03 120 PRO A O 1
#

Sequence (120 aa):
MHEIKATDETSIDLIHSTNLKDNRIVNLKHKVDPIRSRIEGPALLIHRVGQPNINKLCVINENEVYALSDCIIAIKAQTYEECNLLKKIILKNWEDFFNLYKGTGAKYITVERLRNFLNP

Foldseek 3Di:
DDDPDDDDPQWFFEDALVLQAQQEGDDGDDTDHCPPQKDADQKWKDFFKAQHDLSRTYGDARHDMHGYDPRIDIDHDPGNVVSVVVSVVCVVVVVQVNVQFDDPPITGHDPVSVVVVVVD